Protein AF-A0A430KWA7-F1 (afdb_monomer)

Nearest PDB structures (foldseek):
  4ob4-assembly1_A  TM=6.774E-01  e=2.849E-01  Streptomyces coelicolor A3(2)
  3jxc-assembly1_L  TM=6.753E-01  e=1.307E+00  Lederbergvirus P22
  3u3w-assembly1_B  TM=6.346E-01  e=1.539E+00  Bacillus thuringiensis Bt407
  3vk0-assembly1_A  TM=7.066E-01  e=2.652E+00  Neisseria meningitidis MC58
  2kpj-assembly1_A  TM=6.013E-01  e=2.021E+00  Agathobacter rectalis ATCC 33656

Foldseek 3Di:
DDDDPDVVVVVVVVVVVVVVVCVPDLLLQLLVLLCVLCVVVVHHLLCVCVVCVVQVDHSCCSVDSVSVSVSDDPVNLVVSCVVSVHDSCVSSPVPPPPPPPPPPDD

Radius of gyration: 19.04 Å; Cα contacts (8 Å, |Δi|>4): 74; chains: 1; bounding box: 57×23×53 Å

Organism: NCBI:txid2490544

Sequence (106 aa):
MEWIPTAGLLRWISALAQQISDYLQPEQRLVKRVVRICKAHGIERTQICRIFHHHNFTPTSFSSVNDAKQLITAKFVDELADLFNIERNWLEGSEVILPKNNSAQK

pLDDT: mean 73.71, std 16.0, range [41.41, 90.75]

Secondary structure (DSSP, 8-state):
------HHHHHHHHHHHHHHHHHH-HHHHHHHHHHHHHHHTT--GGGHHHH-GGGT--TTTTTSHHHHHHH--HHHHHHHHHHHT--HHHHHT-------------

Solvent-accessible surface area (backbone atoms only — not comparable to full-atom values): 6440 Å² total; per-residue (Å²): 134,85,84,73,79,56,69,66,58,59,54,49,53,49,55,47,48,53,57,47,55,52,66,70,34,70,69,50,44,36,50,53,46,55,54,49,50,38,45,76,72,73,37,51,65,55,45,49,25,71,76,44,59,89,69,76,48,46,56,61,40,60,74,41,66,74,61,26,45,79,66,66,42,73,69,53,50,50,54,52,18,62,75,69,74,45,62,56,54,62,58,70,59,60,69,80,76,72,75,78,75,78,83,75,78,130

Mean predicted aligned error: 12.68 Å

Structure (mmCIF, N/CA/C/O backbone):
data_AF-A0A430KWA7-F1
#
_entry.id   AF-A0A430KWA7-F1
#
loop_
_atom_site.group_PDB
_atom_site.id
_atom_site.type_symbol
_atom_site.label_atom_id
_atom_site.label_alt_id
_atom_site.label_comp_id
_atom_site.label_asym_id
_atom_site.label_entity_id
_atom_site.label_seq_id
_atom_site.pdbx_PDB_ins_code
_atom_site.Cartn_x
_atom_site.Cartn_y
_atom_site.Cartn_z
_atom_site.occupancy
_atom_site.B_iso_or_equiv
_atom_site.auth_seq_id
_atom_site.auth_comp_id
_atom_site.auth_asym_id
_atom_site.auth_atom_id
_atom_site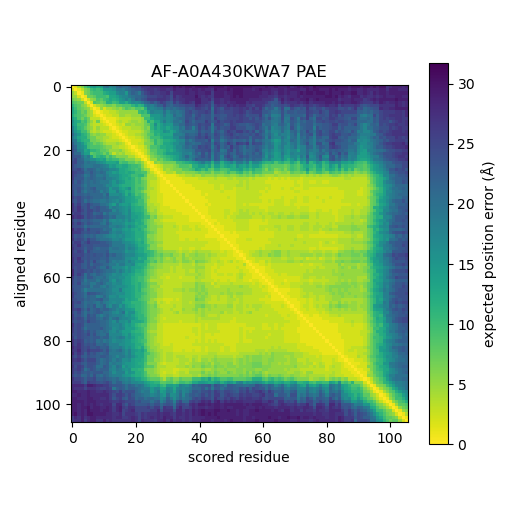.pdbx_PDB_model_num
ATOM 1 N N . MET A 1 1 ? 34.512 -1.095 39.110 1.00 41.88 1 MET A N 1
ATOM 2 C CA . MET A 1 1 ? 33.872 -2.159 38.310 1.00 41.88 1 MET A CA 1
ATOM 3 C C . MET A 1 1 ? 33.171 -1.476 37.157 1.00 41.88 1 MET A C 1
ATOM 5 O O . MET A 1 1 ? 32.126 -0.876 37.369 1.00 41.88 1 MET A O 1
ATOM 9 N N . GLU A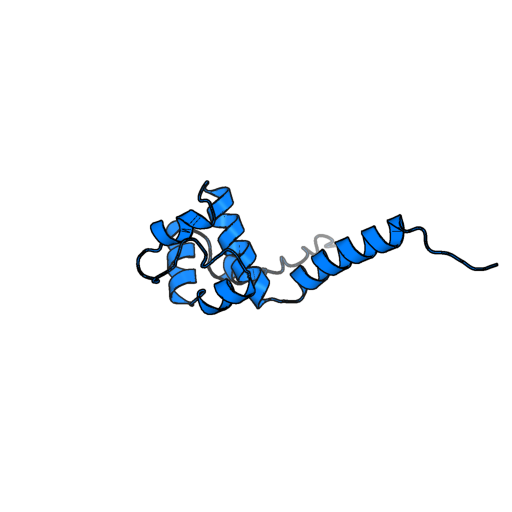 1 2 ? 33.802 -1.453 35.988 1.00 49.50 2 GLU A N 1
ATOM 10 C CA . GLU A 1 2 ? 33.235 -0.804 34.806 1.00 49.50 2 GLU A CA 1
ATOM 11 C C . GLU A 1 2 ? 32.201 -1.743 34.182 1.00 49.50 2 GLU A C 1
ATOM 13 O O . GLU A 1 2 ? 32.504 -2.875 33.805 1.00 49.50 2 GLU A O 1
ATOM 18 N N . TRP A 1 3 ? 30.948 -1.300 34.175 1.00 48.22 3 TRP A N 1
ATOM 19 C CA . TRP A 1 3 ? 29.822 -2.043 33.627 1.00 48.22 3 TRP A CA 1
ATOM 20 C C . TRP A 1 3 ? 29.870 -1.880 32.104 1.00 48.22 3 TRP A C 1
ATOM 22 O O . TRP A 1 3 ? 29.443 -0.857 31.579 1.00 48.22 3 TRP A O 1
ATOM 32 N N . ILE A 1 4 ? 30.459 -2.841 31.391 1.00 56.69 4 ILE A N 1
ATOM 33 C CA . ILE A 1 4 ? 30.470 -2.840 29.923 1.00 56.69 4 ILE A CA 1
ATOM 34 C C . ILE A 1 4 ? 29.156 -3.492 29.465 1.00 56.69 4 ILE A C 1
ATOM 36 O O . ILE A 1 4 ? 29.011 -4.708 29.626 1.00 56.69 4 ILE A O 1
ATOM 40 N N . PRO A 1 5 ? 28.175 -2.742 28.924 1.00 56.47 5 PRO A N 1
ATOM 41 C CA . PRO A 1 5 ? 26.965 -3.350 28.395 1.00 56.47 5 PRO A CA 1
ATOM 42 C C . PRO A 1 5 ? 27.355 -4.238 27.213 1.00 56.47 5 PRO A C 1
ATOM 44 O O . PRO A 1 5 ? 27.904 -3.781 26.210 1.00 56.47 5 PRO A O 1
ATOM 47 N N . THR A 1 6 ? 27.106 -5.537 27.353 1.00 60.62 6 THR A N 1
ATOM 48 C CA . THR A 1 6 ? 27.365 -6.541 26.324 1.00 60.62 6 THR A CA 1
ATOM 49 C C . THR A 1 6 ? 26.696 -6.116 25.017 1.00 60.62 6 THR A C 1
ATOM 51 O O . THR A 1 6 ? 25.523 -5.744 24.994 1.00 60.62 6 THR A O 1
ATOM 54 N N . ALA A 1 7 ? 27.439 -6.173 23.909 1.00 60.84 7 ALA A N 1
ATOM 55 C CA . ALA A 1 7 ? 27.007 -5.703 22.588 1.00 60.84 7 ALA A CA 1
ATOM 56 C C . ALA A 1 7 ? 25.622 -6.228 22.145 1.00 60.84 7 ALA A C 1
ATOM 58 O O . ALA A 1 7 ? 24.940 -5.584 21.350 1.00 60.84 7 ALA A O 1
ATOM 59 N N . GLY A 1 8 ? 25.168 -7.364 22.689 1.00 63.16 8 GLY A N 1
ATOM 60 C CA . GLY A 1 8 ? 23.824 -7.904 22.475 1.00 63.16 8 GLY A CA 1
ATOM 61 C C . GLY A 1 8 ? 22.690 -7.024 23.019 1.00 63.16 8 GLY A C 1
ATOM 62 O O . GLY A 1 8 ? 21.672 -6.884 22.344 1.00 63.16 8 GLY A O 1
ATOM 63 N N . LEU A 1 9 ? 22.869 -6.376 24.176 1.00 65.94 9 LEU A N 1
ATO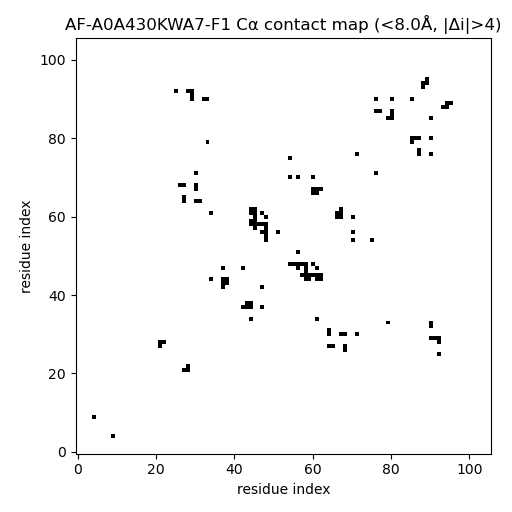M 64 C CA . LEU A 1 9 ? 21.878 -5.460 24.754 1.00 65.94 9 LEU A CA 1
ATOM 65 C C . LEU A 1 9 ? 21.751 -4.189 23.907 1.00 65.94 9 LEU A C 1
ATOM 67 O O . LEU A 1 9 ? 20.643 -3.762 23.597 1.00 65.94 9 LEU A O 1
ATOM 71 N N . LEU A 1 10 ? 22.878 -3.631 23.457 1.00 65.88 10 LEU A N 1
ATOM 72 C CA . LEU A 1 10 ? 22.896 -2.481 22.546 1.00 65.88 10 LEU A CA 1
ATOM 73 C C . LEU A 1 10 ? 22.229 -2.812 21.203 1.00 65.88 10 LEU A C 1
ATOM 75 O O . LEU A 1 10 ? 21.476 -1.997 20.666 1.00 65.88 10 LEU A O 1
ATOM 79 N N . ARG A 1 11 ? 22.437 -4.028 20.681 1.00 60.78 11 ARG A N 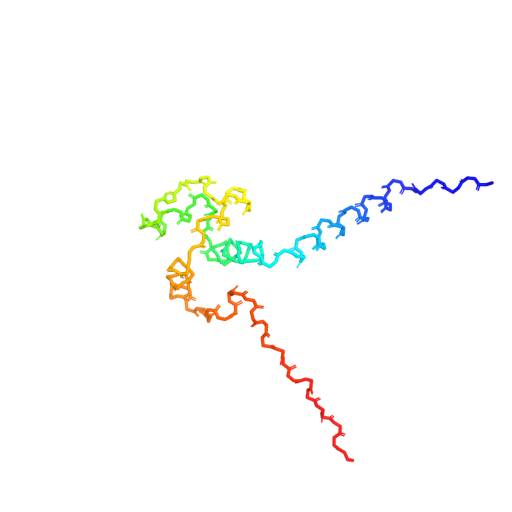1
ATOM 80 C CA . ARG A 1 11 ? 21.780 -4.506 19.454 1.00 60.78 11 ARG A CA 1
ATOM 81 C C . ARG A 1 11 ? 20.269 -4.694 19.625 1.00 60.78 11 ARG A C 1
ATOM 83 O O . ARG A 1 11 ? 19.507 -4.450 18.696 1.00 60.78 11 ARG A O 1
ATOM 90 N N . TRP A 1 12 ? 19.829 -5.109 20.809 1.00 67.25 12 TRP A N 1
ATOM 91 C CA . TRP A 1 12 ? 18.409 -5.263 21.127 1.00 67.25 12 TRP A CA 1
ATOM 92 C C . TRP A 1 12 ? 17.713 -3.911 21.340 1.00 67.25 12 TRP A C 1
ATOM 94 O O . TRP A 1 12 ? 16.639 -3.682 20.789 1.00 67.25 12 TRP A O 1
ATOM 104 N N . ILE A 1 13 ? 18.360 -2.977 22.048 1.00 68.19 13 ILE A N 1
ATOM 105 C CA . ILE A 1 13 ? 17.864 -1.604 22.236 1.00 68.19 13 ILE A CA 1
ATOM 106 C C . ILE A 1 13 ? 17.755 -0.877 20.893 1.00 68.19 13 ILE A C 1
ATOM 108 O O . ILE A 1 13 ? 16.772 -0.184 20.660 1.00 68.19 13 ILE A O 1
ATOM 112 N N . SER A 1 14 ? 18.715 -1.052 19.983 1.00 59.94 14 SER A N 1
ATOM 113 C CA . SER A 1 14 ? 18.652 -0.444 18.644 1.00 59.94 14 SER A CA 1
ATOM 114 C C . SER A 1 14 ? 17.555 -1.052 17.765 1.00 59.94 14 SER A C 1
ATOM 116 O O . SER A 1 14 ? 16.848 -0.306 17.090 1.00 59.94 14 SER A O 1
ATOM 118 N N . ALA A 1 15 ? 17.340 -2.369 17.824 1.00 59.66 15 ALA A N 1
ATOM 119 C CA . ALA A 1 15 ? 16.220 -3.015 17.138 1.00 59.66 15 ALA A CA 1
ATOM 120 C C . ALA A 1 15 ? 14.861 -2.511 17.660 1.00 59.66 15 ALA A C 1
ATOM 122 O O . ALA A 1 15 ? 13.970 -2.185 16.876 1.00 59.66 15 ALA A O 1
ATOM 123 N N . LEU A 1 16 ? 14.725 -2.359 18.982 1.00 56.12 16 LEU A N 1
ATOM 124 C CA . LEU A 1 16 ? 13.537 -1.758 19.586 1.00 56.12 16 LEU A CA 1
ATOM 125 C C . LEU A 1 16 ? 13.391 -0.279 19.244 1.00 56.12 16 LEU A C 1
ATOM 127 O O . LEU A 1 16 ? 12.289 0.161 18.950 1.00 56.12 16 LEU A O 1
ATOM 131 N N . ALA A 1 17 ? 14.479 0.488 19.232 1.00 53.81 17 ALA A N 1
ATOM 132 C CA . ALA A 1 17 ? 14.454 1.894 18.855 1.00 53.81 17 ALA A CA 1
ATOM 133 C C . ALA A 1 17 ? 14.024 2.077 17.393 1.00 53.81 17 ALA A C 1
ATOM 135 O O . ALA A 1 17 ? 13.258 2.992 17.105 1.00 53.81 17 ALA A O 1
ATOM 136 N N . GLN A 1 18 ? 14.425 1.187 16.479 1.00 55.12 18 GLN A N 1
ATOM 137 C CA . GLN A 1 18 ? 13.910 1.174 15.105 1.00 55.12 18 GLN A CA 1
ATOM 138 C C . GLN A 1 18 ? 12.411 0.861 15.067 1.00 55.12 18 GLN A C 1
ATOM 140 O O . GLN A 1 18 ? 11.662 1.546 14.376 1.00 55.12 18 GLN A O 1
ATOM 145 N N . GLN A 1 19 ? 11.959 -0.120 15.849 1.00 55.81 19 GLN A N 1
ATOM 146 C CA . GLN A 1 19 ? 10.551 -0.515 15.921 1.00 55.81 19 GLN A CA 1
ATOM 147 C C . GLN A 1 19 ? 9.662 0.560 16.582 1.00 55.81 19 GLN A C 1
ATOM 149 O O . GLN A 1 19 ? 8.510 0.746 16.195 1.00 55.81 19 GLN A O 1
ATOM 154 N N . ILE A 1 20 ? 10.201 1.315 17.541 1.00 56.22 20 ILE A N 1
ATOM 155 C CA . ILE A 1 20 ? 9.529 2.434 18.218 1.00 56.22 20 ILE A CA 1
ATOM 156 C C . ILE A 1 20 ? 9.560 3.698 17.346 1.00 56.22 20 ILE A C 1
ATOM 158 O O . ILE A 1 20 ? 8.565 4.415 17.274 1.00 56.22 20 ILE A O 1
ATOM 162 N N . SER A 1 21 ? 10.655 3.957 16.626 1.00 49.78 21 SER A N 1
ATOM 163 C CA . SER A 1 21 ? 10.748 5.051 15.648 1.00 49.78 21 SER A CA 1
ATOM 164 C C . SER A 1 21 ? 9.771 4.854 14.482 1.00 49.78 21 SER A C 1
ATOM 166 O O . SER A 1 21 ? 9.156 5.815 14.021 1.00 49.78 21 SER A O 1
ATOM 168 N N . ASP A 1 22 ? 9.551 3.598 14.077 1.00 50.91 22 ASP A N 1
ATOM 169 C CA . ASP A 1 22 ? 8.497 3.190 13.147 1.00 50.91 22 ASP A CA 1
ATOM 170 C C . ASP A 1 22 ? 7.090 3.513 13.707 1.00 50.91 22 ASP A C 1
ATOM 172 O O . ASP A 1 22 ? 6.225 4.051 13.013 1.00 50.91 22 ASP A O 1
ATOM 176 N N . TYR A 1 23 ? 6.889 3.294 15.009 1.00 48.59 23 TYR A N 1
ATOM 177 C CA . TYR A 1 23 ? 5.631 3.582 15.696 1.00 48.59 23 TYR A CA 1
ATOM 178 C C . TYR A 1 23 ? 5.350 5.086 15.856 1.00 48.59 23 TYR A C 1
ATOM 180 O O . TYR A 1 23 ? 4.189 5.489 15.836 1.00 48.59 23 TYR A O 1
ATOM 188 N N . LEU A 1 24 ? 6.375 5.926 16.007 1.00 52.62 24 LEU A N 1
ATOM 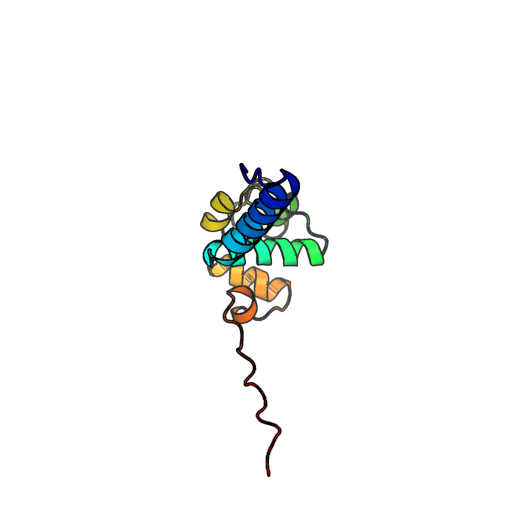189 C CA . LEU A 1 24 ? 6.243 7.355 16.335 1.00 52.62 24 LEU A CA 1
ATOM 190 C C . LEU A 1 24 ? 5.889 8.265 15.154 1.00 52.62 24 LEU A C 1
ATOM 192 O O . LEU A 1 24 ? 5.518 9.414 15.379 1.00 52.62 24 LEU A O 1
ATOM 196 N N . G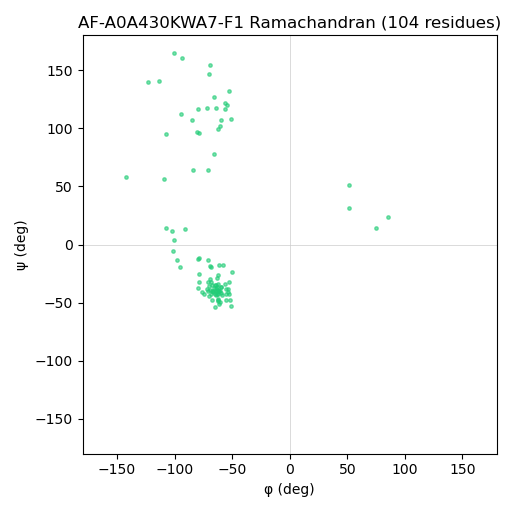LN A 1 25 ? 5.978 7.786 13.913 1.00 61.44 25 GLN A N 1
ATOM 197 C CA . GLN A 1 25 ? 5.698 8.614 12.741 1.00 61.44 25 GLN A CA 1
ATOM 198 C C . GLN A 1 25 ? 4.367 8.204 12.095 1.00 61.44 25 GLN A C 1
ATOM 200 O O . GLN A 1 25 ? 4.352 7.278 11.279 1.00 61.44 25 GLN A O 1
ATOM 205 N N . PRO A 1 26 ? 3.241 8.871 12.422 1.00 62.34 26 PRO A N 1
ATOM 206 C CA . PRO A 1 26 ? 1.919 8.517 11.888 1.00 62.34 26 PRO A CA 1
ATOM 207 C C . PRO A 1 26 ? 1.894 8.524 10.354 1.00 62.34 26 PRO A C 1
ATOM 209 O O . PRO A 1 26 ? 1.287 7.661 9.728 1.00 62.34 26 PRO A O 1
ATOM 212 N N . GLU A 1 27 ? 2.664 9.416 9.740 1.00 59.94 27 GLU A N 1
ATOM 213 C CA . GLU A 1 27 ? 2.798 9.528 8.288 1.00 59.94 27 GLU A CA 1
ATOM 214 C C . GLU A 1 27 ? 3.541 8.331 7.667 1.00 59.94 27 GLU A C 1
ATOM 216 O O . GLU A 1 27 ? 3.258 7.926 6.541 1.00 59.94 27 GLU A O 1
ATOM 221 N N . GLN A 1 28 ? 4.458 7.704 8.411 1.00 74.19 28 GLN A N 1
ATOM 222 C CA . GLN A 1 28 ? 5.128 6.478 7.975 1.00 74.19 28 GLN A CA 1
ATOM 223 C C . GLN A 1 28 ? 4.251 5.235 8.153 1.00 74.19 28 GLN A C 1
ATOM 225 O O . GLN A 1 28 ? 4.435 4.250 7.430 1.00 74.19 28 GLN A O 1
ATOM 230 N N . ARG A 1 29 ? 3.295 5.265 9.094 1.00 78.00 29 ARG A N 1
ATOM 231 C CA . ARG A 1 29 ? 2.373 4.146 9.331 1.00 78.00 29 ARG A CA 1
ATOM 232 C C . ARG A 1 29 ? 1.502 3.884 8.108 1.00 78.00 29 ARG A C 1
ATOM 234 O O . ARG A 1 29 ? 1.346 2.724 7.731 1.00 78.00 29 ARG A O 1
ATOM 241 N N . LEU A 1 30 ? 0.993 4.935 7.464 1.00 82.56 30 LEU A N 1
ATOM 242 C CA . LEU A 1 30 ? 0.155 4.805 6.270 1.00 82.56 30 LEU A CA 1
ATOM 243 C C . LEU A 1 30 ? 0.917 4.143 5.114 1.00 82.56 30 LEU A C 1
ATOM 245 O O . LEU A 1 30 ? 0.454 3.145 4.567 1.00 82.56 30 LEU A O 1
ATOM 249 N N . VAL A 1 31 ? 2.137 4.608 4.820 1.00 85.62 31 VAL A N 1
ATOM 250 C CA . VAL A 1 31 ? 3.016 3.993 3.806 1.00 85.62 31 VAL A CA 1
ATOM 251 C C . VAL A 1 31 ? 3.249 2.511 4.092 1.00 85.62 31 VAL A C 1
ATOM 253 O O . VAL A 1 31 ? 3.130 1.664 3.204 1.00 85.62 31 VAL A O 1
ATOM 256 N N . LYS A 1 32 ? 3.577 2.175 5.341 1.00 84.12 32 LYS A N 1
ATOM 257 C CA . LYS A 1 32 ? 3.847 0.790 5.737 1.00 84.12 32 LYS A CA 1
ATOM 258 C C . LYS A 1 32 ? 2.610 -0.089 5.624 1.00 84.12 32 LYS A C 1
ATOM 260 O O . LYS A 1 32 ? 2.736 -1.238 5.209 1.00 84.12 32 LYS A O 1
ATOM 265 N N . ARG A 1 33 ? 1.425 0.436 5.943 1.00 86.31 33 ARG A N 1
ATOM 266 C CA . ARG A 1 33 ? 0.154 -0.280 5.785 1.00 86.31 33 ARG A CA 1
ATOM 267 C C . ARG A 1 33 ? -0.192 -0.515 4.328 1.00 86.31 33 ARG A C 1
ATOM 269 O O . ARG A 1 33 ? -0.452 -1.658 3.983 1.00 86.31 33 ARG A O 1
ATOM 276 N N . VAL A 1 34 ? -0.093 0.507 3.480 1.00 86.31 34 VAL A N 1
ATOM 277 C CA . VAL A 1 34 ? -0.263 0.382 2.023 1.00 86.31 34 VAL A CA 1
ATOM 278 C C . VAL A 1 34 ? 0.619 -0.738 1.477 1.00 86.31 34 VAL A C 1
ATOM 280 O O . VAL A 1 34 ? 0.130 -1.686 0.869 1.00 86.31 34 VAL A O 1
ATOM 283 N N . VAL A 1 35 ? 1.919 -0.693 1.781 1.00 88.00 35 VAL A N 1
ATOM 284 C CA . VAL A 1 35 ? 2.869 -1.731 1.361 1.00 88.00 35 VAL A CA 1
ATOM 285 C C . VAL A 1 35 ? 2.480 -3.108 1.901 1.00 88.00 35 VAL A C 1
ATOM 287 O O . VAL A 1 35 ? 2.604 -4.107 1.194 1.00 88.00 35 VAL A O 1
ATOM 290 N N . ARG A 1 36 ? 2.049 -3.183 3.163 1.00 86.81 36 ARG A N 1
ATOM 291 C CA . ARG A 1 36 ? 1.679 -4.442 3.815 1.00 86.81 36 ARG A CA 1
ATOM 292 C C . ARG A 1 36 ? 0.423 -5.055 3.202 1.00 86.81 36 ARG A C 1
ATOM 294 O O . ARG A 1 36 ? 0.403 -6.267 3.030 1.00 86.81 36 ARG A O 1
ATOM 301 N N . ILE A 1 37 ? -0.577 -4.243 2.863 1.00 88.75 37 ILE A N 1
ATOM 302 C CA . ILE A 1 37 ? -1.807 -4.676 2.190 1.00 88.75 37 ILE A CA 1
ATOM 303 C C . ILE A 1 37 ? -1.460 -5.196 0.801 1.00 88.75 37 ILE A C 1
ATOM 305 O O . ILE A 1 37 ? -1.733 -6.355 0.514 1.00 88.75 37 ILE A O 1
ATOM 309 N N . CYS A 1 38 ? -0.752 -4.407 -0.014 1.00 88.56 38 CYS A N 1
ATOM 310 C CA . CYS A 1 38 ? -0.314 -4.848 -1.339 1.00 88.56 38 CYS A CA 1
ATOM 311 C C . CYS A 1 38 ? 0.423 -6.193 -1.258 1.00 88.56 38 CYS A C 1
ATOM 313 O O . CYS A 1 38 ? 0.060 -7.141 -1.951 1.00 88.56 38 CYS A O 1
ATOM 315 N N . LYS A 1 39 ? 1.368 -6.330 -0.320 1.00 88.19 39 LYS A N 1
ATOM 316 C CA . LYS A 1 39 ? 2.094 -7.587 -0.109 1.00 88.19 39 LYS A CA 1
ATOM 317 C C . LYS A 1 39 ? 1.186 -8.744 0.327 1.00 88.19 39 LYS A C 1
ATOM 319 O O . LYS A 1 39 ? 1.388 -9.866 -0.127 1.00 88.19 39 LYS A O 1
ATOM 324 N N . ALA A 1 40 ? 0.201 -8.501 1.193 1.00 88.00 40 ALA A N 1
ATOM 325 C CA . ALA A 1 40 ? -0.762 -9.520 1.621 1.00 88.00 40 ALA A CA 1
ATOM 326 C C . ALA A 1 40 ? -1.618 -10.042 0.454 1.00 88.00 40 ALA A C 1
ATOM 328 O O . ALA A 1 40 ? -1.999 -11.208 0.453 1.00 88.00 40 ALA A O 1
ATOM 329 N N . HIS A 1 41 ? -1.845 -9.207 -0.561 1.00 87.88 41 HIS A N 1
ATOM 330 C CA . HIS A 1 41 ? -2.517 -9.569 -1.809 1.00 87.88 41 HIS A CA 1
ATOM 331 C C . HIS A 1 41 ? -1.552 -10.044 -2.914 1.00 87.88 41 HIS A C 1
ATOM 333 O O . HIS A 1 41 ? -1.946 -10.152 -4.072 1.00 87.88 41 HIS A O 1
ATOM 339 N N . GLY A 1 42 ? -0.288 -10.340 -2.582 1.00 89.31 42 GLY A N 1
ATOM 340 C CA . GLY A 1 42 ? 0.706 -10.853 -3.534 1.00 89.31 42 GLY A CA 1
ATOM 341 C C . GLY A 1 42 ? 1.270 -9.807 -4.501 1.00 89.31 42 GLY A C 1
ATOM 342 O O . GLY A 1 42 ? 1.898 -10.170 -5.492 1.00 89.31 42 GLY A O 1
ATOM 343 N N . ILE A 1 43 ? 1.055 -8.518 -4.228 1.00 90.75 43 ILE A N 1
ATOM 344 C CA . ILE A 1 43 ? 1.574 -7.403 -5.022 1.00 90.75 43 ILE A CA 1
ATOM 345 C C . ILE A 1 43 ? 2.888 -6.939 -4.397 1.00 90.75 43 ILE A C 1
ATOM 347 O O . ILE A 1 43 ? 2.924 -6.365 -3.303 1.00 90.75 43 ILE A O 1
ATOM 351 N N . GLU A 1 44 ? 3.985 -7.164 -5.113 1.00 88.94 44 GLU A N 1
ATOM 352 C CA . GLU A 1 44 ? 5.301 -6.679 -4.713 1.00 88.94 44 GLU A CA 1
ATOM 353 C C . GLU A 1 44 ? 5.379 -5.149 -4.819 1.00 88.94 44 GLU A C 1
ATOM 355 O O . GLU A 1 44 ? 4.699 -4.516 -5.630 1.00 88.94 44 GLU A O 1
ATOM 360 N N . ARG A 1 45 ? 6.261 -4.522 -4.030 1.00 85.38 45 ARG A N 1
ATOM 361 C CA . ARG A 1 45 ? 6.398 -3.049 -3.994 1.00 85.38 45 ARG A CA 1
ATOM 362 C C . ARG A 1 45 ? 6.627 -2.429 -5.375 1.00 85.38 45 ARG A C 1
ATOM 364 O O . ARG A 1 45 ? 6.078 -1.374 -5.675 1.00 85.38 45 ARG A O 1
ATOM 371 N N . THR A 1 46 ? 7.406 -3.103 -6.216 1.00 88.06 46 THR A N 1
ATOM 372 C CA . THR A 1 46 ? 7.734 -2.673 -7.584 1.00 88.06 46 THR A CA 1
ATOM 373 C C . THR A 1 46 ? 6.557 -2.782 -8.553 1.00 88.06 46 THR A C 1
ATOM 375 O O . THR A 1 46 ? 6.619 -2.237 -9.652 1.00 88.06 46 THR A O 1
ATOM 378 N N . GLN A 1 47 ? 5.491 -3.485 -8.165 1.00 90.31 47 GLN A N 1
ATOM 379 C CA . GLN A 1 47 ? 4.288 -3.696 -8.964 1.00 90.31 47 GLN A CA 1
ATOM 380 C C . GLN A 1 47 ? 3.159 -2.734 -8.592 1.00 90.31 47 GLN A C 1
ATOM 382 O O . GLN A 1 47 ? 2.220 -2.603 -9.371 1.00 90.31 47 GLN A O 1
ATOM 387 N N . ILE A 1 48 ? 3.251 -2.019 -7.463 1.00 88.69 48 ILE A N 1
ATOM 388 C CA . ILE A 1 48 ? 2.226 -1.052 -7.029 1.00 88.69 48 ILE A CA 1
ATOM 389 C C . ILE A 1 48 ? 1.961 -0.010 -8.128 1.00 88.69 48 ILE A C 1
ATOM 391 O O . ILE A 1 48 ? 0.811 0.318 -8.404 1.00 88.69 48 ILE A O 1
ATOM 395 N N . CYS A 1 49 ? 2.998 0.435 -8.842 1.00 88.88 49 CYS A N 1
ATOM 396 C CA . CYS A 1 49 ? 2.847 1.357 -9.969 1.00 88.88 49 CYS A CA 1
ATOM 397 C C . CYS A 1 49 ? 2.019 0.807 -11.139 1.00 88.88 49 CYS A C 1
ATOM 399 O O . CYS A 1 49 ? 1.414 1.582 -11.872 1.00 88.88 49 CYS A O 1
ATOM 401 N N . ARG A 1 50 ? 1.974 -0.519 -11.314 1.00 88.75 50 ARG A N 1
ATOM 402 C CA . ARG A 1 50 ? 1.184 -1.176 -12.365 1.00 88.75 50 ARG A CA 1
ATOM 403 C C . ARG A 1 50 ? -0.292 -1.257 -11.999 1.00 88.75 50 ARG A C 1
ATOM 405 O O . ARG A 1 50 ? -1.131 -1.223 -12.885 1.00 88.75 50 ARG A O 1
ATOM 412 N N . ILE A 1 51 ? -0.588 -1.383 -10.707 1.00 88.62 51 ILE A N 1
ATOM 413 C CA . ILE A 1 51 ? -1.957 -1.428 -10.186 1.00 88.62 51 ILE A CA 1
ATOM 414 C C . ILE A 1 51 ? -2.565 -0.023 -10.175 1.00 88.62 51 ILE A C 1
ATOM 416 O O . ILE A 1 51 ? -3.710 0.167 -10.565 1.00 88.62 51 ILE A O 1
ATOM 420 N N . PHE A 1 52 ? -1.767 0.972 -9.789 1.00 88.62 52 PHE A N 1
ATOM 421 C CA . PHE A 1 52 ? -2.184 2.365 -9.665 1.00 88.62 52 PHE A CA 1
ATOM 422 C C . PHE A 1 52 ? -1.549 3.231 -10.761 1.00 88.62 52 PHE A C 1
ATOM 424 O O . PHE A 1 52 ? -0.870 4.221 -10.479 1.00 88.62 52 PHE A O 1
ATOM 431 N N . HIS A 1 53 ? -1.765 2.865 -12.032 1.00 84.38 53 HIS A N 1
ATOM 432 C CA . HIS A 1 53 ? -1.137 3.539 -13.184 1.00 84.38 53 HIS A CA 1
ATOM 433 C C . HIS A 1 53 ? -1.503 5.027 -13.313 1.00 84.38 53 HIS A C 1
ATOM 435 O O . HIS A 1 53 ? -0.801 5.780 -13.981 1.00 84.38 53 HIS A O 1
ATOM 441 N N . HIS A 1 54 ? -2.574 5.476 -12.654 1.00 84.88 54 HIS A N 1
ATOM 442 C CA . HIS A 1 54 ? -3.056 6.857 -12.716 1.00 84.88 54 HIS A CA 1
ATOM 443 C C . HIS A 1 54 ? -2.255 7.830 -11.840 1.00 84.88 54 HIS A C 1
ATOM 445 O O . HIS A 1 54 ? -2.421 9.040 -11.978 1.00 84.88 54 HIS A O 1
ATOM 451 N N . HIS A 1 55 ? -1.388 7.328 -10.955 1.00 84.25 55 HIS A N 1
ATOM 452 C CA . HIS A 1 55 ? -0.646 8.151 -9.990 1.00 84.25 55 HIS A CA 1
ATOM 453 C C . HIS A 1 55 ? 0.818 8.404 -10.379 1.00 84.25 55 HIS A C 1
ATOM 455 O O . HIS A 1 55 ? 1.592 8.900 -9.566 1.00 84.25 55 HIS A O 1
ATOM 461 N N . ASN A 1 56 ? 1.217 8.089 -11.620 1.00 86.12 56 ASN A N 1
ATOM 462 C CA . ASN A 1 56 ? 2.586 8.285 -12.129 1.00 86.12 56 ASN A CA 1
ATOM 463 C C . ASN A 1 56 ? 3.682 7.681 -11.231 1.00 86.12 56 ASN A C 1
ATOM 465 O O . ASN A 1 56 ? 4.803 8.188 -11.157 1.00 86.12 56 ASN A O 1
ATOM 469 N N . PHE A 1 57 ? 3.370 6.587 -10.538 1.00 89.88 57 PHE A N 1
ATOM 470 C CA . PHE A 1 57 ? 4.350 5.889 -9.723 1.00 89.88 57 PHE A CA 1
ATOM 471 C C . PHE A 1 57 ? 5.382 5.183 -10.601 1.00 89.88 57 PHE A C 1
ATOM 473 O O . PHE A 1 57 ? 5.078 4.641 -11.663 1.00 89.88 57 PHE A O 1
ATOM 480 N N . THR A 1 58 ? 6.609 5.121 -10.111 1.00 89.12 58 THR A N 1
ATOM 481 C CA . THR A 1 58 ? 7.679 4.310 -10.680 1.00 89.12 58 THR A CA 1
ATOM 482 C C . THR A 1 58 ? 7.837 3.024 -9.863 1.00 89.12 58 THR A C 1
ATOM 484 O O . THR A 1 58 ? 7.365 2.937 -8.725 1.00 89.12 58 THR A O 1
ATOM 487 N N . PRO A 1 59 ? 8.546 2.005 -10.380 1.00 87.75 59 PRO A N 1
ATOM 488 C CA . PRO A 1 59 ? 8.866 0.807 -9.601 1.00 87.75 59 PRO A CA 1
ATOM 489 C C . PRO A 1 59 ? 9.648 1.091 -8.307 1.00 87.75 59 PRO A C 1
ATOM 491 O O . PRO A 1 59 ? 9.700 0.237 -7.426 1.00 87.75 59 PRO A O 1
ATOM 494 N N . THR A 1 60 ? 10.257 2.275 -8.183 1.00 88.50 60 THR A N 1
ATOM 495 C CA . THR A 1 60 ? 11.033 2.699 -7.011 1.00 88.50 60 THR A CA 1
ATOM 496 C C . THR A 1 60 ? 10.277 3.646 -6.080 1.00 88.50 60 THR A C 1
ATOM 498 O O . THR A 1 60 ? 10.766 3.921 -4.985 1.00 88.50 60 THR A O 1
ATOM 501 N N . SER A 1 61 ? 9.070 4.088 -6.449 1.00 85.88 61 SER A N 1
ATOM 502 C CA . SER A 1 61 ? 8.234 5.003 -5.657 1.00 85.88 61 SER A CA 1
ATOM 503 C C . SER A 1 61 ? 8.000 4.544 -4.216 1.00 85.88 61 SER A C 1
ATOM 505 O O . SER A 1 61 ? 7.915 5.370 -3.315 1.00 85.88 61 SER A O 1
ATOM 507 N N . PHE A 1 62 ? 7.939 3.229 -3.982 1.00 85.69 62 PHE A N 1
ATOM 508 C CA . PHE A 1 62 ? 7.712 2.632 -2.659 1.00 85.69 62 PHE A CA 1
ATOM 509 C C . PHE A 1 62 ? 8.967 1.968 -2.059 1.00 85.69 62 PHE A C 1
ATOM 511 O O . PHE A 1 62 ? 8.876 1.197 -1.095 1.00 85.69 62 PHE A O 1
ATOM 518 N N . SER A 1 63 ? 10.156 2.241 -2.607 1.00 84.06 63 SER A N 1
ATOM 519 C CA . SER A 1 63 ? 11.423 1.709 -2.082 1.00 84.06 63 SER A CA 1
ATOM 520 C C . SER A 1 63 ? 11.798 2.333 -0.737 1.00 84.06 63 SER A C 1
ATOM 522 O O . SER A 1 63 ? 12.298 1.640 0.148 1.00 84.06 63 SER A O 1
ATOM 524 N N . SER A 1 64 ? 11.495 3.618 -0.558 1.00 82.31 64 SER A N 1
ATOM 525 C CA . SER A 1 64 ? 11.784 4.398 0.643 1.00 82.31 64 SER A CA 1
ATOM 526 C C . SER A 1 64 ? 10.494 4.987 1.199 1.00 82.31 64 SER A C 1
ATOM 528 O O . SER A 1 64 ? 9.621 5.437 0.460 1.00 82.31 64 SER A O 1
ATOM 530 N N . VAL A 1 65 ? 10.367 4.970 2.526 1.00 79.38 65 VAL A N 1
ATOM 531 C CA . VAL A 1 65 ? 9.177 5.489 3.209 1.00 79.38 65 VAL A CA 1
ATOM 532 C C . VAL A 1 65 ? 9.031 6.995 2.990 1.00 79.38 65 VAL A C 1
ATOM 534 O O . VAL A 1 65 ? 7.914 7.486 2.863 1.00 79.38 65 VAL A O 1
ATOM 537 N N . ASN A 1 66 ? 10.151 7.716 2.921 1.00 78.69 66 ASN A N 1
ATOM 538 C CA . ASN A 1 66 ? 10.150 9.166 2.780 1.00 78.69 66 ASN A CA 1
ATOM 539 C C . ASN A 1 66 ? 9.679 9.603 1.385 1.00 78.69 66 ASN A C 1
ATOM 541 O O . ASN A 1 66 ? 8.890 10.536 1.267 1.00 78.69 66 ASN A O 1
ATOM 545 N N . ASP A 1 67 ? 10.104 8.880 0.348 1.00 81.31 67 ASP A N 1
ATOM 546 C CA . ASP A 1 67 ? 9.676 9.122 -1.033 1.00 81.31 67 ASP A CA 1
ATOM 547 C C . ASP A 1 67 ? 8.211 8.721 -1.229 1.00 81.31 67 ASP A C 1
ATOM 549 O O . ASP A 1 67 ? 7.414 9.491 -1.760 1.00 81.31 67 ASP A O 1
ATOM 553 N N . ALA A 1 68 ? 7.820 7.557 -0.702 1.00 83.62 68 ALA A N 1
ATOM 554 C CA . ALA A 1 68 ? 6.446 7.073 -0.777 1.00 83.62 68 ALA A CA 1
ATOM 555 C C . ALA A 1 68 ? 5.453 7.998 -0.064 1.00 83.62 68 ALA A C 1
ATOM 557 O O . ALA A 1 68 ? 4.327 8.157 -0.521 1.00 83.62 68 ALA A O 1
ATOM 558 N N . LYS A 1 69 ? 5.860 8.643 1.036 1.00 83.44 69 LYS A N 1
ATOM 559 C CA . LYS A 1 69 ? 5.010 9.584 1.773 1.00 83.44 69 LYS A CA 1
ATOM 560 C C . LYS A 1 69 ? 4.486 10.709 0.874 1.00 83.44 69 LYS A C 1
ATOM 562 O O . LYS A 1 69 ? 3.313 11.045 0.962 1.00 83.44 69 LYS A O 1
ATOM 567 N N . GLN A 1 70 ? 5.333 11.264 0.007 1.00 81.12 70 GLN A N 1
ATOM 568 C CA . GLN A 1 70 ? 4.950 12.355 -0.903 1.00 81.12 70 GLN A CA 1
ATOM 569 C C . GLN A 1 70 ? 3.963 11.902 -1.989 1.00 81.12 70 GLN A C 1
A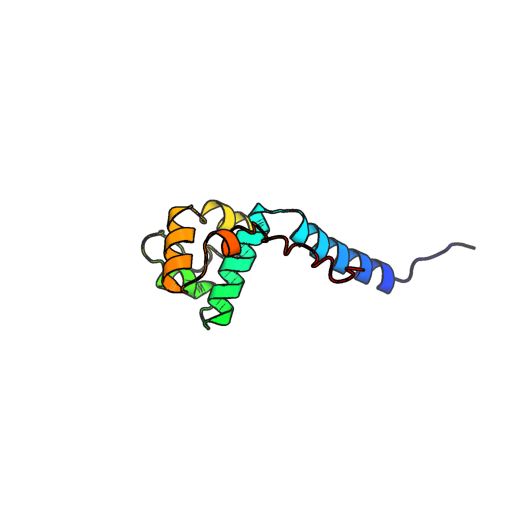TOM 571 O O . GLN A 1 70 ? 3.285 12.720 -2.603 1.00 81.12 70 GLN A O 1
ATOM 576 N N . LEU A 1 71 ? 3.889 10.594 -2.229 1.00 83.25 71 LEU A N 1
ATOM 577 C CA . LEU A 1 71 ? 3.086 9.981 -3.281 1.00 83.25 71 LEU A CA 1
ATOM 578 C C . LEU A 1 71 ? 1.712 9.517 -2.783 1.00 83.25 71 LEU A C 1
ATOM 580 O O . LEU A 1 71 ? 0.793 9.335 -3.581 1.00 83.25 71 LEU A O 1
ATOM 584 N N . ILE A 1 72 ? 1.552 9.340 -1.469 1.00 84.19 72 ILE A N 1
ATOM 585 C CA . ILE A 1 72 ? 0.284 8.942 -0.857 1.00 84.19 72 ILE A CA 1
ATOM 586 C C . ILE A 1 72 ? -0.620 10.167 -0.725 1.00 84.19 72 ILE A C 1
ATOM 588 O O . ILE A 1 72 ? -0.538 10.943 0.223 1.00 84.19 72 ILE A O 1
ATOM 592 N N . THR A 1 73 ? -1.506 10.321 -1.703 1.00 86.12 73 THR A N 1
ATOM 593 C CA . THR A 1 73 ? -2.577 11.322 -1.700 1.00 86.12 73 THR A CA 1
ATOM 594 C C . THR A 1 73 ? -3.869 10.731 -1.135 1.00 86.12 73 THR A C 1
ATOM 596 O O . THR A 1 73 ? -4.054 9.516 -1.151 1.00 86.12 73 THR A O 1
ATOM 599 N N . ALA A 1 74 ? -4.806 11.577 -0.694 1.00 84.38 74 ALA A N 1
ATOM 600 C CA . ALA A 1 74 ? -6.139 11.122 -0.277 1.00 84.38 74 ALA A CA 1
ATOM 601 C C . ALA A 1 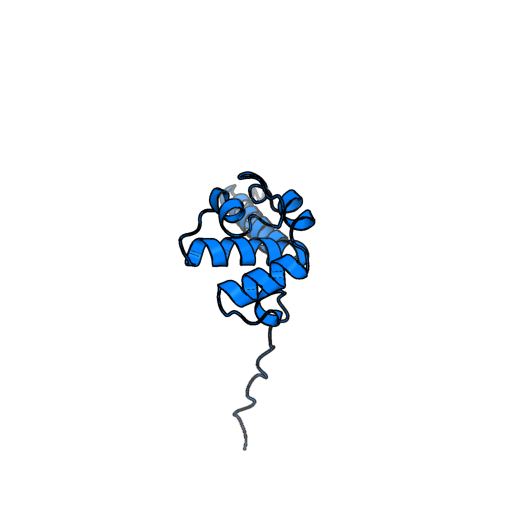74 ? -6.820 10.272 -1.366 1.00 84.38 74 ALA A C 1
ATOM 603 O O . ALA A 1 74 ? -7.328 9.198 -1.073 1.00 84.38 74 ALA A O 1
ATOM 604 N N . LYS A 1 75 ? -6.710 10.699 -2.633 1.00 86.50 75 LYS A N 1
ATOM 605 C CA . LYS A 1 75 ? -7.231 9.964 -3.792 1.00 86.50 75 LYS A CA 1
ATOM 606 C C . LYS A 1 75 ? -6.630 8.560 -3.915 1.00 86.50 75 LYS A C 1
ATOM 608 O O . LYS A 1 75 ? -7.349 7.611 -4.193 1.00 86.50 75 LYS A O 1
ATOM 613 N N . PHE A 1 76 ? -5.320 8.423 -3.713 1.00 88.75 76 PHE A N 1
ATOM 614 C CA . PHE A 1 76 ? -4.666 7.114 -3.724 1.00 88.75 76 PHE A CA 1
ATOM 615 C C . PHE A 1 76 ? -5.158 6.220 -2.578 1.00 88.75 76 PHE A C 1
ATOM 617 O O . PHE A 1 76 ? -5.361 5.026 -2.778 1.00 88.75 76 PHE A O 1
ATOM 624 N N . VAL A 1 77 ? -5.369 6.787 -1.386 1.00 87.81 77 VAL A N 1
ATOM 625 C CA . VAL A 1 77 ? -5.900 6.042 -0.234 1.00 87.81 77 VAL A CA 1
ATOM 626 C C . VAL A 1 77 ? -7.326 5.561 -0.496 1.00 87.81 77 VAL A C 1
ATOM 628 O O . VAL A 1 77 ? -7.614 4.410 -0.184 1.00 87.81 77 VAL A O 1
ATOM 631 N N . ASP A 1 78 ? -8.183 6.397 -1.090 1.00 88.25 78 ASP A N 1
ATOM 632 C CA . ASP A 1 78 ? -9.545 6.012 -1.483 1.00 88.25 78 ASP A CA 1
ATOM 633 C C . ASP A 1 78 ? -9.522 4.870 -2.508 1.00 88.25 78 ASP A C 1
ATOM 635 O O . ASP A 1 78 ? -10.103 3.818 -2.269 1.00 88.25 78 ASP A O 1
ATOM 639 N N . GLU A 1 79 ? -8.753 5.003 -3.593 1.00 90.06 79 GLU A N 1
ATOM 640 C CA . GLU A 1 79 ? -8.640 3.942 -4.606 1.00 90.06 79 GLU A CA 1
ATOM 641 C C . GLU A 1 79 ? -8.091 2.628 -4.030 1.00 90.06 79 GLU A C 1
ATOM 643 O O . GLU A 1 79 ? -8.506 1.544 -4.436 1.00 90.06 79 GLU A O 1
ATOM 648 N N . LEU A 1 80 ? -7.155 2.703 -3.083 1.00 90.12 80 LEU A N 1
ATOM 649 C CA . LEU A 1 80 ? -6.604 1.527 -2.418 1.00 90.12 80 LEU A CA 1
ATOM 650 C C . LEU A 1 80 ? -7.614 0.883 -1.456 1.00 90.12 80 LEU A C 1
ATOM 652 O O . LEU A 1 80 ? -7.680 -0.344 -1.374 1.00 90.12 80 LEU A O 1
ATOM 656 N N . ALA A 1 81 ? -8.398 1.696 -0.747 1.00 89.38 81 ALA A N 1
ATOM 657 C CA . ALA A 1 81 ? -9.495 1.245 0.101 1.00 89.38 81 ALA A CA 1
ATOM 658 C C . ALA A 1 81 ? -10.576 0.531 -0.726 1.00 89.38 81 ALA A C 1
ATOM 660 O O . ALA A 1 81 ? -10.959 -0.583 -0.376 1.00 89.38 81 ALA A O 1
ATOM 661 N N . ASP A 1 82 ? -10.986 1.113 -1.854 1.00 89.69 82 ASP A N 1
ATOM 662 C CA . ASP A 1 82 ? -11.934 0.509 -2.795 1.00 89.69 82 ASP A CA 1
ATOM 663 C C . ASP A 1 82 ? -11.394 -0.797 -3.393 1.00 89.69 82 ASP A C 1
ATOM 665 O O . ASP A 1 82 ? -12.074 -1.824 -3.370 1.00 89.69 82 ASP A O 1
ATOM 669 N N . LEU A 1 83 ? -10.145 -0.799 -3.876 1.00 89.25 83 LEU A N 1
ATOM 670 C CA . LEU A 1 83 ? -9.549 -1.964 -4.538 1.00 89.25 83 LEU A CA 1
ATOM 671 C C . LEU A 1 83 ? -9.483 -3.196 -3.626 1.00 89.25 83 LEU A C 1
ATOM 673 O O . LEU A 1 83 ? -9.705 -4.318 -4.083 1.00 89.25 83 LEU A O 1
ATOM 677 N N . PHE A 1 84 ? -9.154 -2.997 -2.349 1.00 87.69 84 PHE A N 1
ATOM 678 C CA . PHE A 1 84 ? -9.029 -4.086 -1.377 1.00 87.69 84 PHE A CA 1
ATOM 679 C C . PHE A 1 84 ? -10.254 -4.238 -0.468 1.00 87.69 84 PHE A C 1
ATOM 681 O O . PHE A 1 84 ? -10.243 -5.099 0.411 1.00 87.69 84 PHE A O 1
ATOM 688 N N . ASN A 1 85 ? -11.308 -3.444 -0.686 1.00 88.31 85 ASN A N 1
ATOM 689 C CA . ASN A 1 85 ? -12.518 -3.402 0.134 1.00 88.31 85 ASN A CA 1
ATOM 690 C C . ASN A 1 85 ? -12.210 -3.223 1.639 1.00 88.31 85 ASN A C 1
ATOM 692 O O . ASN A 1 85 ? -12.651 -4.001 2.488 1.00 88.31 85 ASN A O 1
ATOM 696 N N . ILE A 1 86 ? -11.393 -2.214 1.959 1.00 86.69 86 ILE A N 1
ATOM 697 C CA . ILE A 1 86 ? -10.922 -1.881 3.312 1.00 86.69 86 ILE A CA 1
ATOM 698 C C . ILE A 1 86 ? -11.509 -0.536 3.739 1.00 86.69 86 ILE A C 1
ATOM 700 O O . ILE A 1 86 ? -11.541 0.408 2.958 1.00 86.69 86 ILE A O 1
ATOM 704 N N . GLU A 1 87 ? -11.901 -0.394 5.007 1.00 83.94 87 GLU A N 1
ATOM 705 C CA . GLU A 1 87 ? -12.312 0.909 5.533 1.00 83.94 87 GLU A CA 1
ATOM 706 C C . GLU A 1 87 ? -11.140 1.902 5.566 1.00 83.94 87 GLU A C 1
ATOM 708 O O . GLU A 1 87 ? -10.101 1.665 6.191 1.00 83.94 87 GLU A O 1
ATOM 713 N N . ARG A 1 88 ? -11.333 3.077 4.963 1.00 81.38 88 ARG A N 1
ATOM 714 C CA . ARG A 1 88 ? -10.334 4.154 4.938 1.00 81.38 88 ARG A CA 1
ATOM 715 C C . ARG A 1 88 ? -9.821 4.548 6.329 1.00 81.38 88 ARG A C 1
ATOM 717 O O . ARG A 1 88 ? -8.618 4.717 6.515 1.00 81.38 88 ARG A O 1
ATOM 724 N N . ASN A 1 89 ? -10.709 4.622 7.322 1.00 77.94 89 ASN A N 1
ATOM 725 C CA . ASN A 1 89 ? -10.344 4.952 8.706 1.00 77.94 89 ASN A CA 1
ATOM 726 C C . ASN A 1 89 ? -9.345 3.943 9.292 1.00 77.94 89 ASN A C 1
ATOM 728 O O . ASN A 1 89 ? -8.421 4.312 10.024 1.00 77.94 89 ASN A O 1
ATOM 732 N N . TRP A 1 90 ? -9.506 2.666 8.929 1.00 80.44 90 TRP A N 1
ATOM 733 C CA . TRP A 1 90 ? -8.578 1.619 9.326 1.00 80.44 90 TRP A CA 1
ATOM 734 C C . TRP A 1 90 ? -7.215 1.818 8.667 1.00 80.44 90 TRP A C 1
ATOM 736 O O . TRP A 1 90 ? -6.206 1.678 9.351 1.00 80.44 90 TRP A O 1
ATOM 746 N N . LEU A 1 91 ? -7.168 2.198 7.386 1.00 77.31 91 LEU A N 1
ATOM 747 C CA . LEU A 1 91 ? -5.941 2.513 6.641 1.00 77.31 91 LEU A CA 1
ATOM 748 C C . LEU A 1 91 ? -5.168 3.689 7.255 1.00 77.31 91 LEU A C 1
ATOM 750 O O . LEU A 1 91 ? -3.975 3.551 7.549 1.00 77.31 91 LEU A O 1
ATOM 754 N N . GLU A 1 92 ? -5.861 4.796 7.522 1.00 75.00 92 GLU A N 1
ATOM 755 C CA . GLU A 1 92 ? -5.302 6.036 8.085 1.00 75.00 92 GLU A CA 1
ATOM 756 C C . GLU A 1 92 ? -4.854 5.887 9.547 1.00 75.00 92 GLU A C 1
ATOM 758 O O . GLU A 1 92 ? -4.006 6.639 10.023 1.00 75.00 92 GLU A O 1
ATOM 763 N N . GLY A 1 93 ? -5.336 4.860 10.249 1.00 68.38 93 GLY A N 1
ATOM 764 C CA . GLY A 1 93 ? -4.880 4.559 11.608 1.00 68.38 93 GLY A CA 1
ATOM 765 C C . GLY A 1 93 ? -5.598 5.324 12.689 1.00 68.38 93 GLY A C 1
ATOM 766 O O . GLY A 1 93 ? -5.093 5.398 13.808 1.00 68.38 93 GLY A O 1
ATOM 767 N N . SER A 1 94 ? -6.809 5.771 12.375 1.00 60.25 94 SER A N 1
ATOM 768 C CA . SER A 1 94 ? -7.861 5.990 13.355 1.00 60.25 94 SER A CA 1
ATOM 769 C C . SER A 1 94 ? -8.238 4.626 13.928 1.00 60.25 94 SER A C 1
ATOM 771 O O . SER A 1 94 ? -9.189 3.983 13.491 1.00 60.25 94 SER A O 1
ATOM 773 N N . GLU A 1 95 ? -7.417 4.113 14.846 1.00 53.34 95 GLU A N 1
ATOM 774 C CA . GLU A 1 95 ? -7.755 2.915 15.601 1.00 53.34 95 GLU A CA 1
ATOM 775 C C . GLU A 1 95 ? -9.095 3.181 16.289 1.00 53.34 95 GLU A C 1
ATOM 777 O O . GLU A 1 95 ? -9.209 4.082 17.122 1.00 53.34 95 GLU A O 1
ATOM 782 N N . VAL A 1 96 ? -10.124 2.412 15.926 1.00 48.06 96 VAL A N 1
ATOM 783 C CA . VAL A 1 96 ? -11.318 2.305 16.757 1.00 48.06 96 VAL A CA 1
ATOM 784 C C . VAL A 1 96 ? -10.823 1.736 18.078 1.00 48.06 96 VAL A C 1
ATOM 786 O O . VAL A 1 96 ? -10.507 0.550 18.182 1.00 48.06 96 VAL A O 1
ATOM 789 N N . ILE A 1 97 ? -10.686 2.604 19.079 1.00 46.09 97 ILE A N 1
ATOM 790 C CA . ILE A 1 97 ? -10.452 2.191 20.454 1.00 46.09 97 ILE A CA 1
ATOM 791 C C . ILE A 1 97 ? -11.700 1.399 20.823 1.00 46.09 97 ILE A C 1
ATOM 793 O O . ILE A 1 97 ? -12.748 1.982 21.097 1.00 46.09 97 ILE A O 1
ATOM 797 N N . LEU A 1 98 ? -11.619 0.068 20.761 1.00 42.81 98 LEU A N 1
ATOM 798 C CA . LEU A 1 98 ? -12.682 -0.779 21.278 1.00 42.81 98 LEU A CA 1
ATOM 799 C C . LEU A 1 98 ? -12.891 -0.350 22.735 1.00 42.81 98 LEU A C 1
ATOM 801 O O . LEU A 1 98 ? -11.921 -0.392 23.506 1.00 42.81 98 LEU A O 1
ATOM 805 N N . PRO A 1 99 ? -14.093 0.112 23.131 1.00 44.84 99 PRO A N 1
ATOM 806 C CA . PRO A 1 99 ? -14.340 0.397 24.529 1.00 44.84 99 PRO A CA 1
ATOM 807 C C . PRO A 1 99 ? -14.040 -0.897 25.276 1.00 44.84 99 PRO A C 1
ATOM 809 O O . PRO A 1 99 ? -14.594 -1.948 24.949 1.00 44.84 99 PRO A O 1
ATOM 812 N N . LYS A 1 100 ? -13.105 -0.839 26.236 1.00 46.72 100 LYS A N 1
ATOM 813 C CA . LYS A 1 100 ? -12.901 -1.932 27.186 1.00 46.72 100 LYS A CA 1
ATOM 814 C C . LYS A 1 100 ? -14.277 -2.237 27.746 1.00 46.72 100 LYS A C 1
ATOM 816 O O . LYS A 1 100 ? -14.845 -1.410 28.456 1.00 46.72 100 LYS A O 1
ATOM 821 N N . ASN A 1 101 ? -14.829 -3.376 27.348 1.00 46.88 101 ASN A N 1
ATOM 822 C CA . ASN A 1 101 ? -16.118 -3.814 27.826 1.00 46.88 101 ASN A CA 1
ATOM 823 C C . ASN A 1 101 ? -15.955 -3.934 29.343 1.00 46.88 101 ASN A C 1
ATOM 825 O O . ASN A 1 101 ? -15.235 -4.810 29.824 1.00 46.88 101 ASN A O 1
ATOM 829 N N . ASN A 1 102 ? -16.543 -3.000 30.091 1.00 52.38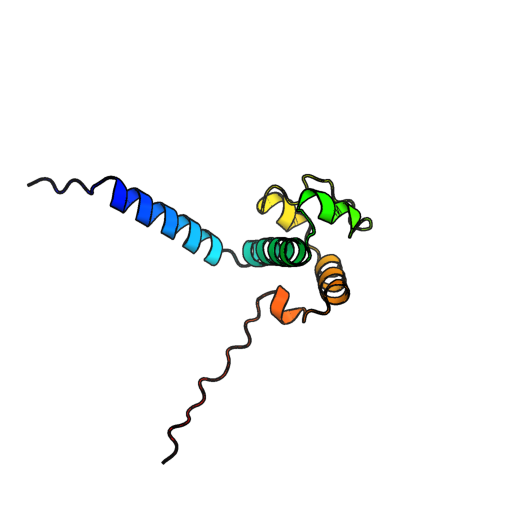 102 ASN A N 1
ATOM 830 C CA . ASN A 1 102 ? -16.676 -3.092 31.537 1.00 52.38 102 ASN A CA 1
ATOM 831 C C . ASN A 1 102 ? -17.719 -4.179 31.821 1.00 52.38 102 ASN A C 1
ATOM 833 O O . ASN A 1 102 ? -18.804 -3.916 32.329 1.00 52.38 102 ASN A O 1
ATOM 837 N N . SER A 1 103 ? -17.408 -5.418 31.448 1.00 51.16 103 SER A N 1
ATOM 838 C CA . SER A 1 103 ? -18.165 -6.609 31.809 1.00 51.16 103 SER A CA 1
ATOM 839 C C . SER A 1 103 ? -17.696 -7.067 33.186 1.00 51.16 103 SER A C 1
ATOM 841 O O . SER A 1 103 ? -17.101 -8.123 33.352 1.00 51.16 103 SER A O 1
ATOM 843 N N . ALA A 1 104 ? -17.938 -6.213 34.172 1.00 48.53 104 ALA A N 1
ATOM 844 C CA . ALA A 1 104 ? -18.040 -6.587 35.573 1.00 48.53 104 ALA A CA 1
ATOM 845 C C . ALA A 1 104 ? -19.151 -5.719 36.177 1.00 48.53 104 ALA A C 1
ATOM 847 O O . ALA A 1 104 ? -18.940 -4.906 37.073 1.00 48.53 104 ALA A O 1
ATOM 848 N N . GLN A 1 105 ? -20.346 -5.830 35.588 1.00 48.53 105 GLN A N 1
ATOM 849 C CA . GLN A 1 105 ? -21.570 -5.429 36.258 1.00 48.53 105 GLN A CA 1
ATOM 850 C C . GLN A 1 105 ? -21.858 -6.449 37.362 1.00 48.53 105 GLN A C 1
ATOM 852 O O . GLN A 1 105 ? -22.170 -7.594 37.055 1.00 48.53 105 GLN A O 1
ATOM 857 N N . LYS A 1 106 ? -21.842 -5.920 38.588 1.00 41.41 106 LYS A N 1
ATOM 858 C CA . LYS A 1 106 ? -22.747 -6.217 39.705 1.00 41.41 106 LYS A CA 1
ATOM 859 C C . LYS A 1 106 ? -22.532 -7.496 40.514 1.00 41.41 106 LYS A C 1
ATOM 861 O O . LYS A 1 106 ? -22.644 -8.605 39.960 1.00 41.41 106 LYS A O 1
#